Protein AF-A0A2H3IZY8-F1 (afdb_monomer_lite)

pLDDT: mean 70.14, std 17.33, range [31.61, 90.69]

Organism: Wolfiporia cocos (strain MD-104) (NCBI:txid742152)

Foldseek 3Di:
DDDDDDDDPPPPPPPPDPPDDPPPDPQKDPWDDDPDVPAPKTKIKGFPDPDPVDTDIDIDIGDDDPGLPQHDADPVQFDQDPNDTDHHPVSVLVSLVSLLVCLVPDPDPVSVVCNVVSVVVNVVSVVVVVPD

Sequence (132 aa):
MPGCRPRRPDVQLQARGAEASPRQRRQWLLPRGAKDPAATYKVLWYRLSYSLSRPRRCKADILVPGVMDIPDAPRDLVRTISELPVMPLALLLFLKLQSWTDHRDSPRDWMRPKQNDDVLDISRSRANGASL

Secondary structure (DSSP, 8-state):
-PPPPPPP-------------TT----BPPPEE-SSTT---EEEEEE----SSS--EEEEEE--TTSTTPPPPPGGGPEEETTEEE--HHHHHHHHHHHHHHHHH---GGGTTHHHHHHHHHHHHHHHGGG-

Radius of gyration: 20.81 Å; chains: 1; bounding box: 65×59×40 Å

Structure (mmCIF, N/CA/C/O backbone):
data_AF-A0A2H3IZY8-F1
#
_entry.id   AF-A0A2H3IZY8-F1
#
loop_
_atom_site.group_PDB
_atom_site.id
_atom_site.type_symbol
_atom_site.label_atom_id
_atom_site.label_alt_id
_atom_site.label_comp_id
_atom_site.label_asym_id
_atom_site.label_entity_id
_atom_site.label_seq_id
_atom_site.pdbx_PDB_ins_code
_atom_site.Cartn_x
_atom_site.Cartn_y
_atom_site.Cartn_z
_atom_site.occupancy
_atom_site.B_iso_or_equiv
_atom_site.auth_seq_id
_atom_site.auth_comp_id
_atom_site.auth_asym_id
_atom_site.auth_atom_id
_atom_site.pdbx_PDB_model_num
ATOM 1 N N . MET A 1 1 ? -49.737 -30.783 -7.227 1.00 43.81 1 MET A N 1
ATOM 2 C CA . MET A 1 1 ? -48.387 -30.695 -6.629 1.00 43.81 1 MET A CA 1
ATOM 3 C C . MET A 1 1 ? -47.756 -29.358 -7.016 1.00 43.81 1 MET A C 1
ATOM 5 O O . MET A 1 1 ? -47.315 -29.243 -8.153 1.00 43.81 1 MET A O 1
ATOM 9 N N . PRO A 1 2 ? -47.780 -28.315 -6.169 1.00 40.34 2 PRO A N 1
ATOM 10 C CA . PRO A 1 2 ? -47.142 -27.043 -6.493 1.00 40.34 2 PRO A CA 1
ATOM 11 C C . PRO A 1 2 ? -45.670 -27.058 -6.052 1.00 40.34 2 PRO A C 1
ATOM 13 O O . PRO A 1 2 ? -45.360 -27.287 -4.886 1.00 40.34 2 PRO A O 1
ATOM 16 N N . GLY A 1 3 ? -44.761 -26.846 -7.005 1.00 41.41 3 GLY A N 1
ATOM 17 C CA . GLY A 1 3 ? -43.320 -26.790 -6.768 1.00 41.41 3 GLY A CA 1
ATOM 18 C C . GLY A 1 3 ? -42.900 -25.511 -6.040 1.00 41.41 3 GLY A C 1
ATOM 19 O O . GLY A 1 3 ? -43.134 -24.402 -6.521 1.00 41.41 3 GLY A O 1
ATOM 20 N N . CYS A 1 4 ? -42.239 -25.678 -4.895 1.00 39.22 4 CYS A N 1
ATOM 21 C CA . CYS A 1 4 ? -41.517 -24.628 -4.182 1.00 39.22 4 CYS A CA 1
ATOM 22 C C . CYS A 1 4 ? -40.343 -24.107 -5.028 1.00 39.22 4 CYS A C 1
ATOM 24 O O . CYS A 1 4 ? -39.381 -24.832 -5.270 1.00 39.22 4 CYS A O 1
ATOM 26 N N . ARG A 1 5 ? -40.376 -22.829 -5.423 1.00 48.84 5 ARG A N 1
ATOM 27 C CA . ARG A 1 5 ? -39.165 -22.064 -5.767 1.00 48.84 5 ARG A CA 1
ATOM 28 C C . ARG A 1 5 ? -38.740 -21.249 -4.540 1.00 48.84 5 ARG A C 1
ATOM 30 O O . ARG A 1 5 ? -39.593 -20.552 -3.989 1.00 48.84 5 ARG A O 1
ATOM 37 N N . PRO A 1 6 ? -37.464 -21.256 -4.121 1.00 43.12 6 PRO A N 1
ATOM 38 C CA . PRO A 1 6 ? -37.013 -20.349 -3.075 1.00 43.12 6 PRO A CA 1
ATOM 39 C C . PRO A 1 6 ? -36.939 -18.913 -3.620 1.00 43.12 6 PRO A C 1
ATOM 41 O O . PRO A 1 6 ? -36.276 -18.640 -4.623 1.00 43.12 6 PRO A O 1
ATOM 44 N N . ARG A 1 7 ? -37.643 -17.989 -2.951 1.00 41.09 7 ARG A N 1
ATOM 45 C CA . ARG A 1 7 ? -37.473 -16.541 -3.124 1.00 41.09 7 ARG A CA 1
ATOM 46 C C . ARG A 1 7 ? -36.065 -16.165 -2.660 1.00 41.09 7 ARG A C 1
ATOM 48 O O . ARG A 1 7 ? -35.700 -16.448 -1.523 1.00 41.09 7 ARG A O 1
ATOM 55 N N . ARG A 1 8 ? -35.292 -15.512 -3.530 1.00 44.38 8 ARG A N 1
ATOM 56 C CA . ARG A 1 8 ? -34.076 -14.791 -3.137 1.00 44.38 8 ARG A CA 1
ATOM 57 C C . ARG A 1 8 ? -34.490 -13.657 -2.188 1.00 44.38 8 ARG A C 1
ATOM 59 O O . ARG A 1 8 ? -35.400 -12.916 -2.555 1.00 44.38 8 ARG A O 1
ATOM 66 N N . PRO A 1 9 ? -33.887 -13.495 -1.002 1.00 38.34 9 PRO A N 1
ATOM 67 C CA . PRO A 1 9 ? -34.017 -12.244 -0.282 1.00 38.34 9 PRO A CA 1
ATOM 68 C C . PRO A 1 9 ? -33.158 -11.203 -1.004 1.00 38.34 9 PRO A C 1
ATOM 70 O O . PRO A 1 9 ? -31.932 -11.318 -1.050 1.00 38.34 9 PRO A O 1
ATOM 73 N N . ASP A 1 10 ? -33.814 -10.207 -1.596 1.00 38.53 10 ASP A N 1
ATOM 74 C CA . ASP A 1 10 ? -33.183 -8.950 -1.977 1.00 38.53 10 ASP A CA 1
ATOM 75 C C . ASP A 1 10 ? -32.611 -8.314 -0.704 1.00 38.53 10 ASP A C 1
ATOM 77 O O . ASP A 1 10 ? -33.321 -7.699 0.092 1.00 38.53 10 ASP A O 1
ATOM 81 N N . VAL A 1 11 ? -31.310 -8.510 -0.475 1.00 42.56 11 VAL A N 1
ATOM 82 C CA . VAL A 1 11 ? -30.556 -7.792 0.553 1.00 42.56 11 VAL A CA 1
ATOM 83 C C . VAL A 1 11 ? -30.386 -6.365 0.048 1.00 42.56 11 VAL A C 1
ATOM 85 O O . VAL A 1 11 ? -29.393 -5.996 -0.578 1.00 42.56 11 VAL A O 1
ATOM 88 N N . GLN A 1 12 ? -31.415 -5.560 0.286 1.00 34.78 12 GLN A N 1
ATOM 89 C CA . GLN A 1 12 ? -31.356 -4.116 0.167 1.00 34.78 12 GLN A CA 1
ATOM 90 C C . GLN A 1 12 ? -30.378 -3.621 1.234 1.00 34.78 12 GLN A C 1
ATOM 92 O O . GLN A 1 12 ? -30.714 -3.485 2.410 1.00 34.78 12 GLN A O 1
ATOM 97 N N . LEU A 1 13 ? -29.132 -3.406 0.812 1.00 35.19 13 LEU A N 1
ATOM 98 C CA . LEU A 1 13 ? -28.083 -2.770 1.593 1.00 35.19 13 LEU A CA 1
ATOM 99 C C . LEU A 1 13 ? -28.527 -1.322 1.868 1.00 35.19 13 LEU A C 1
ATOM 101 O O . LEU A 1 13 ? -28.242 -0.405 1.099 1.00 35.19 13 LEU A O 1
ATOM 105 N N . GLN A 1 14 ? -29.305 -1.116 2.931 1.00 31.61 14 GLN A N 1
ATOM 106 C CA . GLN A 1 14 ? -29.648 0.214 3.418 1.00 31.61 14 GLN A CA 1
ATOM 107 C C . GLN A 1 14 ? -28.385 0.833 4.013 1.00 31.61 14 GLN A C 1
ATOM 109 O O . GLN A 1 14 ? -28.090 0.696 5.200 1.00 31.61 14 GLN A O 1
ATOM 114 N N . ALA A 1 15 ? -27.626 1.525 3.167 1.00 35.91 15 ALA A N 1
ATOM 115 C CA . ALA A 1 15 ? -26.668 2.515 3.615 1.00 35.91 15 ALA A CA 1
ATOM 116 C C . ALA A 1 15 ? -27.461 3.615 4.335 1.00 35.91 15 ALA A C 1
ATOM 118 O O . ALA A 1 15 ? -28.062 4.485 3.705 1.00 35.91 15 ALA A O 1
ATOM 119 N N . ARG A 1 16 ? -27.507 3.549 5.670 1.00 32.34 16 ARG A N 1
ATOM 120 C CA . ARG A 1 16 ? -27.929 4.677 6.499 1.00 32.34 16 ARG A CA 1
ATOM 121 C C . ARG A 1 16 ? -26.922 5.795 6.262 1.00 32.34 16 ARG A C 1
ATOM 123 O O . ARG A 1 16 ? -25.821 5.777 6.806 1.00 32.34 16 ARG A O 1
ATOM 130 N N . GLY A 1 17 ? -27.289 6.724 5.385 1.00 33.06 17 GLY A N 1
ATOM 131 C CA . GLY A 1 17 ? -26.557 7.957 5.172 1.00 33.06 17 GLY A CA 1
ATOM 132 C C . GLY A 1 17 ? -26.534 8.734 6.478 1.00 33.06 17 GLY A C 1
ATOM 133 O O . GLY A 1 17 ? -27.539 9.320 6.867 1.00 33.06 17 GLY A O 1
ATOM 134 N N . ALA A 1 18 ? -25.388 8.724 7.157 1.00 39.62 18 ALA A N 1
ATOM 135 C CA . ALA A 1 18 ? -25.044 9.800 8.065 1.00 39.62 18 ALA A CA 1
ATOM 136 C C . ALA A 1 18 ? -25.058 11.082 7.225 1.00 39.62 18 ALA A C 1
ATOM 138 O O . ALA A 1 18 ? -24.252 11.248 6.308 1.00 39.62 18 ALA A O 1
ATOM 139 N N . GLU A 1 19 ? -26.056 11.921 7.474 1.00 35.41 19 GLU A N 1
ATOM 140 C CA . GLU A 1 19 ? -26.284 13.181 6.785 1.00 35.41 19 GLU A CA 1
ATOM 141 C C . GLU A 1 19 ? -25.046 14.073 6.966 1.00 35.41 19 GLU A C 1
ATOM 143 O O . GLU A 1 19 ? -24.786 14.631 8.033 1.00 35.41 19 GLU A O 1
ATOM 148 N N . ALA A 1 20 ? -24.206 14.121 5.931 1.00 43.50 20 ALA A N 1
ATOM 149 C CA . ALA A 1 20 ? -22.986 14.905 5.942 1.00 43.50 20 ALA A CA 1
ATOM 150 C C . ALA A 1 20 ? -23.344 16.397 5.953 1.00 43.50 20 ALA A C 1
ATOM 152 O O . ALA A 1 2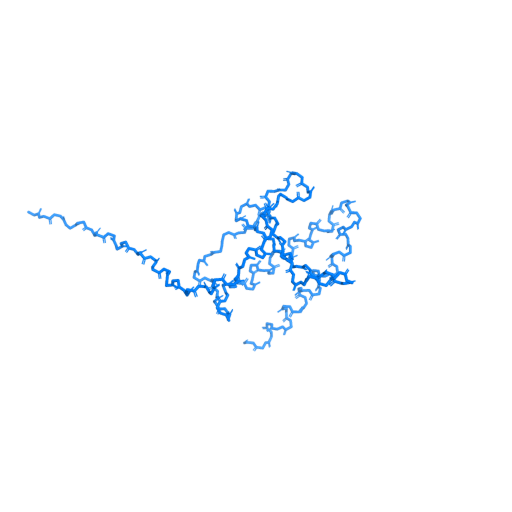0 ? -24.030 16.899 5.062 1.00 43.50 20 ALA A O 1
ATOM 153 N N . SER A 1 21 ? -22.848 17.101 6.973 1.00 35.53 21 SER A N 1
ATOM 154 C CA . SER A 1 21 ? -23.031 18.539 7.168 1.00 35.53 21 SER A CA 1
ATOM 155 C C . SER A 1 21 ? -22.712 19.343 5.887 1.00 35.53 21 SER A C 1
ATOM 157 O O . SER A 1 21 ? -21.660 19.116 5.276 1.00 35.53 21 SER A O 1
ATOM 159 N N . PRO A 1 22 ? -23.524 20.354 5.507 1.00 42.09 22 PRO A N 1
ATOM 160 C CA . PRO A 1 22 ? -23.393 21.087 4.236 1.00 42.09 22 PRO A CA 1
ATOM 161 C C . PRO A 1 22 ? -22.082 21.875 4.033 1.00 42.09 22 PRO A C 1
ATOM 163 O O . PRO A 1 22 ? -21.889 22.503 2.991 1.00 42.09 22 PRO A O 1
ATOM 166 N N . ARG A 1 23 ? -21.162 21.883 5.010 1.00 45.94 23 ARG A N 1
ATOM 167 C CA . ARG A 1 23 ? -19.881 22.613 4.944 1.00 45.94 23 ARG A CA 1
ATOM 168 C C . ARG A 1 23 ? -18.730 21.840 4.286 1.00 45.94 23 ARG A C 1
ATOM 170 O O . ARG A 1 23 ? -17.677 22.430 4.056 1.00 45.94 23 ARG A O 1
ATOM 177 N N . GLN A 1 24 ? -18.896 20.567 3.921 1.00 51.66 24 GLN A N 1
ATOM 178 C CA . GLN A 1 24 ? -17.875 19.797 3.189 1.00 51.66 24 GLN A CA 1
ATOM 179 C C . GLN A 1 24 ? -17.952 20.050 1.673 1.00 51.66 24 GLN A C 1
ATOM 181 O O . GLN A 1 24 ? -18.252 19.175 0.862 1.00 51.66 24 GLN A O 1
ATOM 186 N N . ARG A 1 25 ? -17.658 21.288 1.259 1.00 51.50 25 ARG A N 1
ATOM 187 C CA . ARG A 1 25 ? -17.461 21.629 -0.157 1.00 51.50 25 ARG A CA 1
ATOM 188 C C . ARG A 1 25 ? -16.245 20.869 -0.709 1.00 51.50 25 ARG A C 1
ATOM 190 O O . ARG A 1 25 ? -15.110 21.219 -0.413 1.00 51.50 25 ARG A O 1
ATOM 197 N N . ARG A 1 26 ? -16.523 19.814 -1.489 1.00 59.69 26 ARG A N 1
ATOM 198 C CA . ARG A 1 26 ? -15.649 19.051 -2.415 1.00 59.69 26 ARG A CA 1
ATOM 199 C C . ARG A 1 26 ? -14.149 19.263 -2.209 1.00 59.69 26 ARG A C 1
ATOM 201 O O . ARG A 1 26 ? -13.468 19.968 -2.944 1.00 59.69 26 ARG A O 1
ATOM 208 N N . GLN A 1 27 ? -13.667 18.582 -1.187 1.00 62.22 27 GLN A N 1
ATOM 209 C CA . GLN A 1 27 ? -12.293 18.621 -0.717 1.00 62.22 27 GLN A CA 1
ATOM 210 C C . GLN A 1 27 ? -11.366 17.683 -1.548 1.00 62.22 27 GLN A C 1
ATOM 212 O O . GLN A 1 27 ? -10.142 17.812 -1.529 1.00 62.22 27 GLN A O 1
ATOM 217 N N . TRP A 1 28 ? -11.954 16.761 -2.319 1.00 59.41 28 TRP A N 1
ATOM 218 C CA . TRP A 1 28 ? -11.281 15.769 -3.164 1.00 59.41 28 TRP A CA 1
ATOM 219 C C . TRP A 1 28 ? -11.037 16.294 -4.582 1.00 59.41 28 TRP A C 1
ATOM 221 O O . TRP A 1 28 ? -11.951 16.831 -5.210 1.00 59.41 28 TRP A O 1
ATOM 231 N N . LEU A 1 29 ? -9.832 16.086 -5.121 1.00 71.69 29 LEU A N 1
ATOM 232 C CA . LEU A 1 29 ? -9.609 16.215 -6.564 1.00 71.69 29 LEU A CA 1
ATOM 233 C C . LEU A 1 29 ? -10.205 14.992 -7.269 1.00 71.69 29 LEU A C 1
ATOM 235 O O . LEU A 1 29 ? -10.249 13.921 -6.681 1.00 71.69 29 LEU A O 1
ATOM 239 N N . LEU A 1 30 ? -10.659 15.124 -8.517 1.00 73.81 30 LEU A N 1
ATOM 240 C CA . LEU A 1 30 ? -11.139 13.969 -9.285 1.00 73.81 30 LEU A CA 1
ATOM 241 C C . LEU A 1 30 ? -10.034 12.899 -9.401 1.00 73.81 30 LEU A C 1
ATOM 243 O O . LEU A 1 30 ? -8.863 13.279 -9.540 1.00 73.81 30 LEU A O 1
ATOM 247 N N . PRO A 1 31 ? -10.376 11.593 -9.374 1.00 75.00 31 PRO A N 1
ATOM 248 C CA . PRO A 1 31 ? -9.415 10.531 -9.642 1.00 75.00 31 PRO A CA 1
ATOM 249 C C . PRO A 1 31 ? -8.711 10.794 -10.972 1.00 75.00 31 PRO A C 1
ATOM 251 O O . PRO A 1 31 ? -9.367 10.994 -11.996 1.00 75.00 31 PRO A O 1
ATOM 254 N N . ARG A 1 32 ? -7.380 10.811 -10.959 1.00 76.88 32 ARG A N 1
ATOM 255 C CA . ARG A 1 32 ? -6.569 10.958 -12.171 1.00 76.88 32 ARG A CA 1
ATOM 256 C C . ARG A 1 32 ? -5.954 9.616 -12.539 1.00 76.88 32 ARG A C 1
ATOM 258 O O . ARG A 1 32 ? -5.700 8.790 -11.660 1.00 76.88 32 ARG A O 1
ATOM 265 N N . GLY A 1 33 ? -5.711 9.423 -13.835 1.00 72.19 33 GLY A N 1
ATOM 266 C CA . GLY A 1 33 ? -4.831 8.353 -14.296 1.00 72.19 33 GLY A CA 1
ATOM 267 C C . GLY A 1 33 ? -3.470 8.466 -13.613 1.00 72.19 33 GLY A C 1
ATOM 268 O O . GLY A 1 33 ? -3.047 9.559 -13.209 1.00 72.19 33 GLY A O 1
ATOM 269 N N . ALA A 1 34 ? -2.813 7.327 -13.430 1.00 71.38 34 ALA A N 1
ATOM 270 C CA . ALA A 1 34 ? -1.450 7.298 -12.937 1.00 71.38 34 ALA A CA 1
ATOM 271 C C . ALA A 1 34 ? -0.516 8.131 -13.840 1.00 71.38 34 ALA A C 1
ATOM 273 O O . ALA A 1 34 ? -0.830 8.444 -14.987 1.00 71.38 34 ALA A O 1
ATOM 274 N N . LYS A 1 35 ? 0.655 8.511 -13.308 1.00 73.62 35 LYS A N 1
ATOM 275 C CA . LYS A 1 35 ? 1.677 9.233 -14.094 1.00 73.62 35 LYS A CA 1
ATOM 276 C C . LYS A 1 35 ? 2.129 8.440 -15.323 1.00 73.62 35 LYS A C 1
ATOM 278 O O . LYS A 1 35 ? 2.538 9.043 -16.306 1.00 73.62 35 LYS A O 1
ATOM 283 N N . ASP A 1 36 ? 2.091 7.117 -15.218 1.00 70.94 36 ASP A N 1
ATOM 284 C CA . ASP A 1 36 ? 2.338 6.196 -16.317 1.00 70.94 36 ASP A CA 1
ATOM 285 C C . ASP A 1 36 ? 1.003 5.952 -17.047 1.00 70.94 36 ASP A C 1
ATOM 287 O O . ASP A 1 36 ? 0.079 5.427 -16.422 1.00 70.94 36 ASP A O 1
ATOM 291 N N . PRO A 1 37 ? 0.855 6.344 -18.325 1.00 66.69 37 PRO A N 1
ATOM 292 C CA . PRO A 1 37 ? -0.387 6.144 -19.072 1.00 66.69 37 PRO A CA 1
ATOM 293 C C . PRO A 1 37 ? -0.771 4.668 -19.232 1.00 66.69 37 PRO A C 1
ATOM 295 O O . PRO A 1 37 ? -1.943 4.373 -19.450 1.00 66.69 37 PRO A O 1
ATOM 298 N N . ALA A 1 38 ? 0.198 3.750 -19.119 1.00 66.69 38 ALA A N 1
ATOM 299 C CA . ALA A 1 38 ? -0.037 2.310 -19.189 1.00 66.69 38 ALA A CA 1
ATOM 300 C C . ALA A 1 38 ? -0.550 1.718 -17.864 1.00 66.69 38 ALA A C 1
ATOM 302 O O . ALA A 1 38 ? -0.990 0.570 -17.828 1.00 66.69 38 ALA A O 1
ATOM 303 N N . ALA A 1 39 ? -0.506 2.476 -16.765 1.00 71.75 39 ALA A N 1
ATOM 304 C CA . ALA A 1 39 ? -0.996 2.000 -15.482 1.00 71.75 39 ALA A CA 1
ATOM 305 C C . ALA A 1 39 ? -2.528 2.077 -15.403 1.00 71.75 39 ALA A C 1
ATOM 307 O O . ALA A 1 39 ? -3.148 3.122 -15.594 1.00 71.75 39 ALA A O 1
ATOM 308 N N . THR A 1 40 ? -3.137 0.949 -15.051 1.00 79.06 40 THR A N 1
ATOM 309 C CA . THR A 1 40 ? -4.593 0.745 -15.009 1.00 79.06 40 THR A CA 1
ATOM 310 C C . THR A 1 40 ? -5.238 1.155 -13.681 1.00 79.06 40 THR A C 1
ATOM 312 O O . THR A 1 40 ? -6.462 1.121 -13.546 1.00 79.06 40 THR A O 1
ATOM 315 N N . TYR A 1 41 ? -4.441 1.594 -12.704 1.00 80.75 41 TYR A N 1
ATOM 316 C CA . TYR A 1 41 ? -4.929 2.107 -11.426 1.00 80.75 41 TYR A CA 1
ATOM 317 C C . TYR A 1 41 ? -5.181 3.618 -11.460 1.00 80.75 41 TYR A C 1
ATOM 319 O O . TYR A 1 41 ? -4.602 4.365 -12.255 1.00 80.75 41 TYR A O 1
ATOM 327 N N . LYS A 1 42 ? -6.048 4.090 -10.559 1.00 83.19 42 LYS A N 1
ATOM 328 C CA . LYS A 1 42 ? -6.377 5.515 -10.424 1.00 83.19 42 LYS A CA 1
ATOM 329 C C . LYS A 1 42 ? -5.797 6.066 -9.135 1.00 83.19 42 LYS A C 1
ATOM 331 O O . LYS A 1 42 ? -5.744 5.377 -8.124 1.00 83.19 42 LYS A O 1
ATOM 336 N N . VAL A 1 43 ? -5.403 7.333 -9.157 1.00 84.62 43 VAL A N 1
ATOM 337 C CA . VAL A 1 43 ? -4.881 8.022 -7.975 1.00 84.62 43 VAL A CA 1
ATOM 338 C C . VAL A 1 43 ? -5.791 9.179 -7.613 1.00 84.62 43 VAL A C 1
ATOM 340 O O . VAL A 1 43 ? -6.085 10.051 -8.435 1.00 84.62 43 VAL A O 1
ATOM 343 N N . LEU A 1 44 ? -6.203 9.208 -6.353 1.00 86.75 44 LEU A N 1
ATOM 344 C CA . LEU A 1 44 ? -6.945 10.293 -5.748 1.00 86.75 44 LEU A CA 1
ATOM 345 C C . LEU A 1 44 ? -6.000 11.150 -4.906 1.00 86.75 44 LEU A C 1
ATOM 347 O O . LEU A 1 44 ? -5.228 10.644 -4.095 1.00 86.75 44 LEU A O 1
ATOM 351 N N . TRP A 1 45 ? -6.072 12.465 -5.088 1.00 84.69 45 TRP A N 1
ATOM 352 C CA . TRP A 1 45 ? -5.303 13.412 -4.289 1.00 84.69 45 TRP A CA 1
ATOM 353 C C . TRP A 1 45 ? -6.242 14.277 -3.463 1.00 84.69 45 TRP A C 1
ATOM 355 O O . TRP A 1 45 ? -7.158 14.915 -3.984 1.00 84.69 45 TRP A O 1
ATOM 365 N N . TYR A 1 46 ? -5.976 14.314 -2.166 1.00 83.12 46 TYR A N 1
ATOM 366 C CA . TYR A 1 46 ? -6.702 15.106 -1.195 1.00 83.12 46 TYR A CA 1
ATOM 367 C C . TYR A 1 46 ? -5.819 16.216 -0.635 1.00 83.12 46 TYR A C 1
ATOM 369 O O . TYR A 1 46 ? -4.654 15.986 -0.311 1.00 83.12 46 TYR A O 1
ATOM 377 N N . ARG A 1 47 ? -6.351 17.433 -0.508 1.00 81.75 47 ARG A N 1
ATOM 378 C CA . ARG A 1 47 ? -5.617 18.565 0.066 1.00 81.75 47 ARG A CA 1
ATOM 379 C C . ARG A 1 47 ? -6.003 18.723 1.536 1.00 81.75 47 ARG A C 1
ATOM 381 O O . ARG A 1 47 ? -7.107 19.142 1.848 1.00 81.75 47 ARG A O 1
ATOM 388 N N . LEU A 1 48 ? -5.063 18.406 2.424 1.00 80.69 48 LEU A N 1
ATOM 389 C CA . LEU A 1 48 ? -5.241 18.426 3.879 1.00 80.69 48 LEU A CA 1
ATOM 390 C C . LEU A 1 48 ? -5.070 19.825 4.488 1.00 80.69 48 LEU A C 1
ATOM 392 O O . LEU A 1 48 ? -5.562 20.078 5.583 1.00 80.69 48 LEU A O 1
ATOM 396 N N . SER A 1 49 ? -4.341 20.729 3.828 1.00 75.81 49 SER A N 1
ATOM 397 C CA . SER A 1 49 ? -4.199 22.115 4.282 1.00 75.81 49 SER A CA 1
ATOM 398 C C . SER A 1 49 ? -4.189 23.103 3.119 1.00 75.81 49 SER A C 1
ATOM 400 O O . SER A 1 49 ? -3.683 22.829 2.026 1.00 75.81 49 SER A O 1
ATOM 402 N N . TYR A 1 50 ? -4.739 24.292 3.373 1.00 68.25 50 TYR A N 1
ATOM 403 C CA . TYR A 1 50 ? -4.662 25.421 2.448 1.00 68.25 50 TYR A CA 1
ATOM 404 C C . TYR A 1 50 ? -3.459 26.335 2.699 1.00 68.25 50 TYR A C 1
ATOM 406 O O . TYR A 1 50 ? -3.234 27.228 1.888 1.00 68.25 50 TYR A O 1
ATOM 414 N N . SER A 1 51 ? -2.668 26.077 3.750 1.00 73.31 51 SER A N 1
ATOM 415 C CA . SER A 1 51 ? -1.456 26.845 4.049 1.00 73.31 51 SER A CA 1
ATOM 416 C C . SER A 1 51 ? -0.530 26.899 2.834 1.00 73.31 51 SER A C 1
ATOM 418 O O . SER A 1 51 ? -0.106 25.860 2.321 1.00 73.31 51 SER A O 1
ATOM 420 N N . LEU A 1 52 ? -0.229 28.122 2.392 1.00 66.38 52 LEU A N 1
ATOM 421 C CA . LEU A 1 52 ? 0.642 28.395 1.250 1.00 66.38 52 LEU A CA 1
ATOM 422 C C . LEU A 1 52 ? 2.100 28.018 1.538 1.00 66.38 52 LEU A C 1
ATOM 424 O O . LEU A 1 52 ? 2.830 27.678 0.615 1.00 66.38 52 LEU A O 1
ATOM 428 N N . SER A 1 53 ? 2.513 28.025 2.810 1.00 74.56 53 SER A N 1
ATOM 429 C CA . SER A 1 53 ? 3.897 27.733 3.190 1.00 74.56 53 SER A CA 1
ATOM 430 C C . SER A 1 53 ? 4.215 26.237 3.187 1.00 74.56 53 SER A C 1
ATOM 432 O O . SER A 1 53 ? 5.340 25.857 2.873 1.00 74.56 53 SER A O 1
ATOM 434 N N . ARG A 1 54 ? 3.244 25.370 3.526 1.00 72.06 54 ARG A N 1
ATOM 435 C CA . ARG A 1 54 ? 3.400 23.900 3.544 1.00 72.06 54 ARG A CA 1
ATOM 436 C C . ARG A 1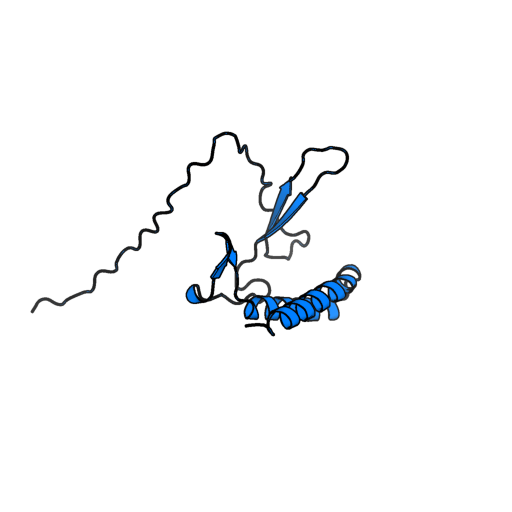 54 ? 2.082 23.192 3.201 1.00 72.06 54 ARG A C 1
ATOM 438 O O . ARG A 1 54 ? 1.376 22.725 4.106 1.00 72.06 54 ARG A O 1
ATOM 445 N N . PRO A 1 55 ? 1.722 23.094 1.910 1.00 74.88 55 PRO A N 1
ATOM 446 C CA . PRO A 1 55 ? 0.507 22.409 1.496 1.00 74.88 55 PRO A CA 1
ATOM 447 C C . PRO A 1 55 ? 0.638 20.906 1.758 1.00 74.88 55 PRO A C 1
ATOM 449 O O . PRO A 1 55 ? 1.436 20.209 1.127 1.00 74.88 55 PRO A O 1
ATOM 452 N N . ARG A 1 56 ? -0.171 20.386 2.683 1.00 81.31 56 ARG A N 1
ATOM 453 C CA . ARG A 1 56 ? -0.251 18.947 2.942 1.00 81.31 56 ARG A CA 1
ATOM 454 C C . ARG A 1 56 ? -1.211 18.306 1.955 1.00 81.31 56 ARG A C 1
ATOM 456 O O . ARG A 1 56 ? -2.331 18.783 1.758 1.00 81.31 56 ARG A O 1
ATOM 463 N N . ARG A 1 57 ? -0.771 17.208 1.350 1.00 83.69 57 ARG A N 1
ATOM 464 C CA . ARG A 1 57 ? -1.566 16.408 0.421 1.00 83.69 57 ARG A CA 1
ATOM 465 C C . ARG A 1 57 ? -1.567 14.959 0.881 1.00 83.69 57 ARG A C 1
ATOM 467 O O . ARG A 1 57 ? -0.542 14.462 1.331 1.00 83.69 57 ARG A O 1
ATOM 474 N N . CYS A 1 58 ? -2.710 14.308 0.764 1.00 85.31 58 CYS A N 1
ATOM 475 C CA . CYS A 1 58 ? -2.872 12.879 0.959 1.00 85.31 58 CYS A CA 1
ATOM 476 C C . CYS A 1 58 ? -3.095 12.242 -0.412 1.00 85.31 58 CYS A C 1
ATOM 478 O O . CYS A 1 58 ? -3.859 12.758 -1.229 1.00 85.31 58 CYS A O 1
ATOM 480 N N . LYS A 1 59 ? -2.374 11.157 -0.671 1.00 87.50 59 LYS A N 1
ATOM 481 C CA . LYS A 1 59 ? -2.541 10.322 -1.852 1.00 87.50 59 LYS A CA 1
ATOM 482 C C . LYS A 1 59 ? -3.327 9.091 -1.424 1.00 87.50 59 LYS A C 1
ATOM 484 O O . LYS A 1 59 ? -2.946 8.453 -0.449 1.00 87.50 59 LYS A O 1
ATOM 489 N N . ALA A 1 60 ? -4.384 8.770 -2.151 1.00 85.88 60 ALA A N 1
ATOM 490 C CA . ALA A 1 60 ? -5.083 7.502 -2.038 1.00 85.88 60 ALA A CA 1
ATOM 491 C C . ALA A 1 60 ? -5.027 6.809 -3.399 1.00 85.88 60 ALA A C 1
ATOM 493 O O . ALA A 1 60 ? -5.509 7.339 -4.401 1.00 85.88 60 ALA A O 1
ATOM 494 N N . ASP A 1 61 ? -4.388 5.650 -3.444 1.00 85.88 61 ASP A N 1
ATOM 495 C CA . ASP A 1 61 ? -4.343 4.809 -4.632 1.00 85.88 61 ASP A CA 1
ATOM 496 C C . ASP A 1 61 ? -5.599 3.927 -4.664 1.00 85.88 61 ASP A C 1
ATOM 498 O O . ASP A 1 61 ? -5.957 3.304 -3.666 1.00 85.88 61 ASP A O 1
ATOM 502 N N . ILE A 1 62 ? -6.298 3.917 -5.798 1.00 84.75 62 ILE A N 1
ATOM 503 C CA . ILE A 1 62 ? -7.509 3.127 -6.024 1.00 84.75 62 ILE A CA 1
ATOM 504 C C . ILE A 1 62 ? -7.132 1.990 -6.964 1.00 84.75 62 ILE A C 1
ATOM 506 O O . ILE A 1 62 ? -6.913 2.197 -8.163 1.00 84.75 62 ILE A O 1
ATOM 510 N N . LEU A 1 63 ? -7.058 0.800 -6.384 1.00 84.62 63 LEU A N 1
ATOM 511 C CA . LEU A 1 63 ? -6.694 -0.437 -7.053 1.00 84.62 63 LEU A CA 1
ATOM 512 C C . LEU A 1 63 ? -7.942 -1.315 -7.187 1.00 84.62 63 LEU A C 1
ATOM 514 O O . LEU A 1 63 ? -8.769 -1.364 -6.277 1.00 84.62 63 LEU A O 1
ATOM 518 N N . VAL A 1 64 ? -8.085 -1.978 -8.331 1.00 80.31 64 VAL A N 1
ATOM 519 C CA . VAL A 1 64 ? -9.177 -2.921 -8.608 1.00 80.31 64 VAL A CA 1
ATOM 520 C C . VAL A 1 64 ? -8.561 -4.320 -8.714 1.00 80.31 64 VAL A C 1
ATOM 522 O O . VAL A 1 64 ? -7.496 -4.433 -9.322 1.00 80.31 64 VAL A O 1
ATOM 525 N N . PRO A 1 65 ? -9.177 -5.373 -8.146 1.00 78.44 65 PRO A N 1
ATOM 526 C CA . PRO A 1 65 ? -8.690 -6.743 -8.304 1.00 78.44 65 PRO A CA 1
ATOM 527 C C . PRO A 1 65 ? -8.479 -7.121 -9.777 1.00 78.44 65 PRO A C 1
ATOM 529 O O . PRO A 1 65 ? -9.224 -6.675 -10.652 1.00 78.44 65 PRO A O 1
ATOM 532 N N . GLY A 1 66 ? -7.447 -7.921 -10.053 1.00 73.19 66 GLY A N 1
ATOM 533 C CA . GLY A 1 66 ? -7.034 -8.279 -11.419 1.00 73.19 66 GLY A CA 1
ATOM 534 C C . GLY A 1 66 ? -6.162 -7.233 -12.128 1.00 73.19 66 GLY A C 1
ATOM 535 O O . GLY A 1 66 ? -5.633 -7.499 -13.203 1.00 73.19 66 GLY A O 1
ATOM 536 N N . VAL A 1 67 ? -5.961 -6.059 -11.525 1.00 71.19 67 VAL A N 1
ATOM 537 C CA . VAL A 1 67 ? -4.893 -5.121 -11.894 1.00 71.19 67 VAL A CA 1
ATOM 538 C C . VAL A 1 67 ? -3.711 -5.343 -10.954 1.00 71.19 67 VAL A C 1
ATOM 540 O O . VAL A 1 67 ? -3.910 -5.386 -9.743 1.00 71.19 67 VAL A O 1
ATOM 543 N N . MET A 1 68 ? -2.486 -5.426 -11.494 1.00 73.31 68 MET A N 1
ATOM 544 C CA . MET A 1 68 ? -1.250 -5.598 -10.705 1.00 73.31 68 MET A CA 1
ATOM 545 C C . MET A 1 68 ? -1.241 -6.902 -9.881 1.00 73.31 68 MET A C 1
ATOM 547 O O . MET A 1 68 ? -0.709 -6.931 -8.779 1.00 73.31 68 MET A O 1
ATOM 551 N N . ASP A 1 69 ? -1.887 -7.956 -10.391 1.00 78.88 69 ASP A N 1
ATOM 552 C CA . ASP A 1 69 ? -2.041 -9.268 -9.736 1.00 78.88 69 ASP A CA 1
ATOM 553 C C . ASP A 1 69 ? -2.643 -9.220 -8.322 1.00 78.88 69 ASP A C 1
ATOM 555 O O . ASP A 1 69 ? -2.464 -10.129 -7.513 1.00 78.88 69 ASP A O 1
ATOM 559 N N . ILE A 1 70 ? -3.418 -8.172 -8.024 1.00 79.88 70 ILE A N 1
ATOM 560 C CA . ILE A 1 70 ? -4.089 -8.039 -6.733 1.00 79.88 70 ILE A CA 1
ATOM 561 C C . ILE A 1 70 ? -5.207 -9.087 -6.655 1.00 79.88 70 ILE A C 1
ATOM 563 O O . ILE A 1 70 ? -6.152 -9.019 -7.456 1.00 79.88 70 ILE A O 1
ATOM 567 N N . PRO A 1 71 ? -5.135 -10.032 -5.698 1.00 77.19 71 PRO A N 1
ATOM 568 C CA . PRO A 1 71 ? -6.138 -11.072 -5.551 1.00 77.19 71 PRO A CA 1
ATOM 569 C C . PRO A 1 71 ? -7.450 -10.478 -5.041 1.00 77.19 71 PRO A C 1
ATOM 571 O O . PRO A 1 71 ? -7.458 -9.540 -4.237 1.00 77.19 71 PRO A O 1
ATOM 574 N N . ASP A 1 72 ? -8.569 -11.049 -5.484 1.00 81.19 72 ASP A N 1
ATOM 575 C CA . ASP A 1 72 ? -9.868 -10.709 -4.914 1.00 81.19 72 ASP A CA 1
ATOM 576 C C . ASP A 1 72 ? -9.935 -11.214 -3.468 1.00 81.19 72 ASP A C 1
ATOM 578 O O . ASP A 1 72 ? -9.638 -12.378 -3.183 1.00 81.19 72 ASP A O 1
ATOM 582 N N . ALA A 1 73 ? -10.279 -10.325 -2.539 1.00 79.62 73 ALA A N 1
ATOM 583 C CA . ALA A 1 73 ? -10.376 -10.673 -1.132 1.00 79.62 73 ALA A CA 1
ATOM 584 C C . ALA A 1 73 ? -11.800 -11.135 -0.816 1.00 79.62 73 ALA A C 1
ATOM 586 O O . ALA A 1 73 ? -12.741 -10.349 -0.973 1.00 79.62 73 ALA A O 1
ATOM 587 N N . PRO A 1 74 ? -11.983 -12.365 -0.299 1.00 82.81 74 PRO A N 1
ATOM 588 C CA . PRO A 1 74 ? -13.274 -12.797 0.209 1.00 82.81 74 PRO A CA 1
ATOM 589 C C . PRO A 1 74 ? -13.786 -11.796 1.246 1.00 82.81 74 PRO A C 1
ATOM 591 O O . PRO A 1 74 ? -13.054 -11.413 2.163 1.00 82.81 74 PRO A O 1
ATOM 594 N N . ARG A 1 75 ? -15.052 -11.381 1.115 1.00 82.56 75 ARG A N 1
ATOM 595 C CA . ARG A 1 75 ? -15.671 -10.386 2.011 1.00 82.56 75 ARG A CA 1
ATOM 596 C C . ARG A 1 75 ? -15.585 -10.798 3.478 1.00 82.56 75 ARG A C 1
ATOM 598 O O . ARG A 1 75 ? -15.407 -9.938 4.331 1.00 82.56 75 ARG A O 1
ATOM 605 N N . ASP A 1 76 ? -15.628 -12.100 3.739 1.00 84.62 76 ASP A N 1
ATOM 606 C CA 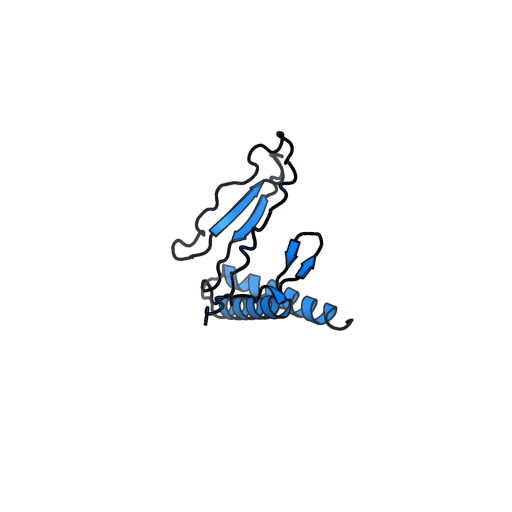. ASP A 1 76 ? -15.581 -12.688 5.080 1.00 84.62 76 ASP A CA 1
ATOM 607 C C . ASP A 1 76 ? -14.230 -12.483 5.783 1.00 84.62 76 ASP A C 1
ATOM 609 O O . ASP A 1 76 ? -14.145 -12.566 7.006 1.00 84.62 76 ASP A O 1
ATOM 613 N N . LEU A 1 77 ? -13.164 -12.200 5.025 1.00 82.62 77 LEU A N 1
ATOM 614 C CA . LEU A 1 77 ? -11.835 -11.939 5.574 1.00 82.62 77 LEU A CA 1
ATOM 615 C C . LEU A 1 77 ? -11.583 -10.441 5.818 1.00 82.62 77 LEU A C 1
ATOM 617 O O . LEU A 1 77 ? -10.643 -10.084 6.530 1.00 82.62 77 LEU A O 1
ATOM 621 N N . VAL A 1 78 ? -12.411 -9.554 5.258 1.00 86.69 78 VAL A N 1
ATOM 622 C CA . VAL A 1 78 ? -12.289 -8.106 5.463 1.00 86.69 78 VAL A CA 1
ATOM 623 C C . VAL A 1 78 ? -12.726 -7.766 6.884 1.00 86.69 78 VAL A C 1
ATOM 625 O O . VAL A 1 78 ? -13.873 -7.981 7.269 1.00 86.69 78 VAL A O 1
ATOM 628 N N . ARG A 1 79 ? -11.808 -7.206 7.677 1.00 87.12 79 ARG A N 1
ATOM 629 C CA . ARG A 1 79 ? -12.090 -6.792 9.058 1.00 87.12 79 ARG A CA 1
ATOM 630 C C . ARG A 1 79 ? -12.343 -5.297 9.107 1.00 87.12 79 ARG A C 1
ATOM 632 O O . ARG A 1 79 ? -11.593 -4.531 8.516 1.00 87.12 79 ARG A O 1
ATOM 639 N N . THR A 1 80 ? -13.339 -4.868 9.868 1.00 89.50 80 THR A N 1
ATOM 640 C CA . THR A 1 80 ? -13.551 -3.441 10.132 1.00 89.50 80 THR A CA 1
ATOM 64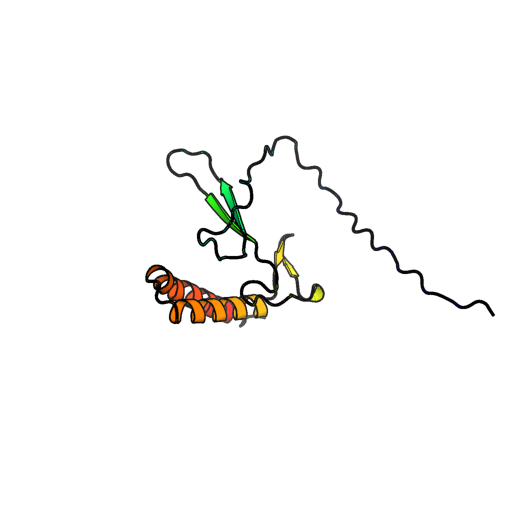1 C C . THR A 1 80 ? -12.744 -3.025 11.357 1.00 89.50 80 THR A C 1
ATOM 643 O O . THR A 1 80 ? -12.919 -3.591 12.435 1.00 89.50 80 THR A O 1
ATOM 646 N N . ILE A 1 81 ? -11.858 -2.043 11.201 1.00 89.31 81 ILE A N 1
ATOM 647 C CA . ILE A 1 81 ? -11.105 -1.424 12.298 1.00 89.31 81 ILE A CA 1
ATOM 648 C C . ILE A 1 81 ? -11.415 0.068 12.267 1.00 89.31 81 ILE A C 1
ATOM 650 O O . ILE A 1 81 ? -11.161 0.723 11.259 1.00 89.31 81 ILE A O 1
ATOM 654 N N . SER A 1 82 ? -11.966 0.609 13.356 1.00 89.06 82 SER A N 1
ATOM 655 C CA . SER A 1 82 ? -12.340 2.030 13.451 1.00 89.06 82 SER A CA 1
ATOM 656 C C . SER A 1 82 ? -13.220 2.499 12.281 1.00 89.06 82 SER A C 1
ATOM 658 O O . SER A 1 82 ? -12.914 3.500 11.636 1.00 89.06 82 SER A O 1
ATOM 660 N N . GLU A 1 83 ? -14.282 1.746 11.975 1.00 90.69 83 GLU A N 1
ATOM 661 C CA . GLU A 1 83 ? -15.210 1.989 10.853 1.00 90.69 83 GLU A CA 1
ATOM 662 C C . GLU A 1 83 ? -14.598 1.897 9.441 1.00 90.69 83 GLU A C 1
ATOM 664 O O . GLU A 1 83 ? -15.277 2.165 8.449 1.00 90.69 83 GLU A O 1
ATOM 669 N N . LEU A 1 84 ? -13.332 1.485 9.317 1.00 87.06 84 LEU A N 1
ATOM 670 C CA . LEU A 1 84 ? -12.668 1.303 8.030 1.00 87.06 84 LEU A CA 1
ATOM 671 C C . LEU A 1 84 ? -12.528 -0.186 7.698 1.00 87.06 84 LEU A C 1
ATOM 673 O O . LEU A 1 84 ? -12.004 -0.939 8.523 1.00 87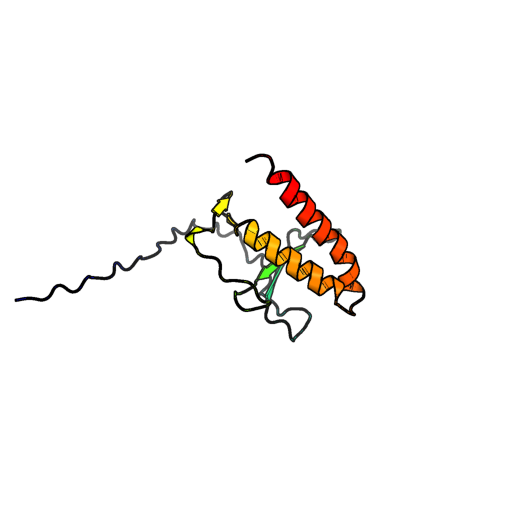.06 84 LEU A O 1
ATOM 677 N N . PRO A 1 85 ? -12.949 -0.632 6.500 1.00 88.81 85 PRO A N 1
ATOM 678 C CA . PRO A 1 85 ? -12.671 -1.985 6.045 1.00 88.81 85 PRO A CA 1
ATOM 679 C C . PRO A 1 85 ? -11.173 -2.122 5.761 1.00 88.81 85 PRO A C 1
ATOM 681 O O . PRO A 1 85 ? -10.603 -1.385 4.954 1.00 88.81 85 PRO A O 1
ATOM 684 N N . VAL A 1 86 ? -10.533 -3.073 6.431 1.00 88.31 86 VAL A N 1
ATOM 685 C CA . VAL A 1 86 ? -9.108 -3.369 6.320 1.00 88.31 86 VAL A CA 1
ATOM 686 C C . VAL A 1 86 ? -8.932 -4.757 5.721 1.00 88.31 86 VAL A C 1
ATOM 688 O O . VAL A 1 86 ? -9.579 -5.730 6.119 1.00 88.31 86 VAL A O 1
ATOM 691 N N . MET A 1 87 ? -8.030 -4.836 4.746 1.00 87.06 87 MET A N 1
ATOM 692 C CA . MET A 1 87 ? -7.636 -6.090 4.117 1.00 87.06 87 MET A CA 1
ATOM 693 C C . MET A 1 87 ? -6.932 -7.019 5.119 1.00 87.06 87 MET A C 1
ATOM 695 O O . MET A 1 87 ? -6.207 -6.542 5.996 1.00 87.06 87 MET A O 1
ATOM 699 N N . PRO A 1 88 ? -7.077 -8.345 4.970 1.00 87.19 88 PRO A N 1
ATOM 700 C CA . PRO A 1 88 ? -6.318 -9.319 5.747 1.00 87.19 88 PRO A CA 1
ATOM 701 C C . PRO A 1 88 ? -4.814 -9.056 5.684 1.00 87.19 88 PRO A C 1
ATOM 703 O O . PRO A 1 88 ? -4.266 -8.817 4.606 1.00 87.19 88 PRO A O 1
ATOM 706 N N . LEU A 1 89 ? -4.126 -9.192 6.822 1.00 86.38 89 LEU A N 1
ATOM 707 C CA . LEU A 1 89 ? -2.678 -8.979 6.899 1.00 86.38 89 LEU A CA 1
ATOM 708 C C . LEU A 1 89 ? -1.901 -9.876 5.922 1.00 86.38 89 LEU A C 1
ATOM 710 O O . LEU A 1 89 ? -0.949 -9.412 5.306 1.00 86.38 89 LEU A O 1
ATOM 714 N N . ALA A 1 90 ? -2.327 -11.129 5.738 1.00 85.31 90 ALA A N 1
ATOM 715 C CA . ALA A 1 90 ? -1.698 -12.055 4.794 1.00 85.31 90 ALA A CA 1
ATOM 716 C C . ALA A 1 90 ? -1.719 -11.525 3.349 1.00 85.31 90 ALA A C 1
ATOM 718 O O . ALA A 1 90 ? -0.707 -11.586 2.658 1.00 85.31 90 ALA A O 1
ATOM 719 N N . LEU A 1 91 ? -2.838 -10.937 2.908 1.00 84.06 91 LEU A N 1
ATOM 720 C CA . LEU A 1 91 ? -2.933 -10.337 1.574 1.00 84.06 91 LEU A CA 1
ATOM 721 C C . LEU A 1 91 ? -2.057 -9.085 1.468 1.00 84.06 91 LEU A C 1
ATOM 723 O O . LEU A 1 91 ? -1.361 -8.911 0.473 1.00 84.06 91 LEU A O 1
ATOM 727 N N . LEU A 1 92 ? -2.023 -8.248 2.510 1.00 85.56 92 LEU A N 1
ATOM 728 C CA . LEU A 1 92 ? -1.127 -7.086 2.556 1.00 85.56 92 LEU A CA 1
ATOM 729 C C . LEU A 1 92 ? 0.353 -7.495 2.472 1.00 85.56 92 LEU A C 1
ATOM 731 O O . LEU A 1 92 ? 1.130 -6.839 1.783 1.00 85.56 92 LEU A O 1
ATOM 735 N N . LEU A 1 93 ? 0.733 -8.592 3.131 1.00 86.12 93 LEU A N 1
ATOM 736 C CA . LEU A 1 93 ? 2.080 -9.159 3.078 1.00 86.12 93 LEU A CA 1
ATOM 737 C C . LEU A 1 93 ? 2.453 -9.650 1.678 1.00 86.12 93 LEU A C 1
ATOM 739 O O . LEU A 1 93 ? 3.538 -9.328 1.199 1.00 86.12 93 LEU A O 1
ATOM 743 N N . PHE A 1 94 ? 1.564 -10.386 1.005 1.00 86.88 94 PHE A N 1
ATOM 744 C CA . PHE A 1 94 ? 1.820 -10.842 -0.364 1.00 86.88 94 PHE A CA 1
ATOM 745 C C . PHE A 1 94 ? 1.975 -9.674 -1.339 1.00 86.88 94 PHE A C 1
ATOM 747 O O . PHE A 1 94 ? 2.913 -9.669 -2.131 1.00 86.88 94 PHE A O 1
ATOM 754 N N . LEU A 1 95 ? 1.136 -8.641 -1.216 1.00 86.00 95 LEU A N 1
ATOM 755 C CA . LEU A 1 95 ? 1.248 -7.428 -2.031 1.00 86.00 95 LEU A CA 1
ATOM 756 C C . LEU A 1 95 ? 2.565 -6.680 -1.790 1.00 86.00 95 LEU A C 1
ATOM 758 O O . LEU A 1 95 ? 3.165 -6.150 -2.726 1.00 86.00 95 LEU A O 1
ATOM 762 N N . LYS A 1 96 ? 3.040 -6.656 -0.541 1.00 83.38 96 LYS A N 1
ATOM 763 C CA . LYS A 1 96 ? 4.343 -6.081 -0.195 1.00 83.38 96 LYS A CA 1
ATOM 764 C C . LYS A 1 96 ? 5.507 -6.887 -0.751 1.00 83.38 96 LYS A C 1
ATOM 766 O O . LYS A 1 96 ? 6.446 -6.295 -1.273 1.00 83.38 96 LYS A O 1
ATOM 771 N N . LEU A 1 97 ? 5.431 -8.214 -0.693 1.00 86.50 97 LEU A N 1
ATOM 772 C CA . LEU A 1 97 ? 6.457 -9.084 -1.259 1.00 86.50 97 LEU A CA 1
ATOM 773 C C . LEU A 1 97 ? 6.535 -8.948 -2.783 1.00 86.50 97 LEU A C 1
ATOM 775 O O . LEU A 1 97 ? 7.629 -8.821 -3.323 1.00 86.50 97 LEU A O 1
ATOM 779 N N . GLN A 1 98 ? 5.387 -8.922 -3.461 1.00 86.62 98 GLN A N 1
ATOM 780 C CA . GLN A 1 98 ? 5.318 -8.685 -4.901 1.00 86.62 98 GLN A CA 1
ATOM 781 C C . GLN A 1 98 ? 5.929 -7.325 -5.260 1.00 86.62 98 GLN A C 1
ATOM 783 O O . GLN A 1 98 ? 6.821 -7.262 -6.099 1.00 86.62 98 GLN A O 1
ATOM 788 N N . SER A 1 99 ? 5.532 -6.259 -4.553 1.00 82.94 99 SER A N 1
ATOM 789 C CA . SER A 1 99 ? 6.094 -4.915 -4.759 1.00 82.94 99 SER A CA 1
ATOM 790 C C . SER A 1 99 ? 7.612 -4.891 -4.561 1.00 82.94 99 SER A C 1
ATOM 792 O O . SER A 1 99 ? 8.324 -4.258 -5.335 1.00 82.94 99 SER A O 1
ATOM 794 N N . TRP A 1 100 ? 8.125 -5.596 -3.549 1.00 83.81 100 TRP A N 1
ATOM 795 C CA . TRP A 1 100 ? 9.560 -5.692 -3.292 1.00 83.81 100 TRP A CA 1
ATOM 796 C C . TRP A 1 100 ? 10.312 -6.400 -4.427 1.00 83.81 100 TRP A C 1
ATOM 798 O O . TRP A 1 100 ? 11.353 -5.901 -4.861 1.00 83.81 100 TRP A O 1
ATOM 808 N N . THR A 1 101 ? 9.777 -7.512 -4.943 1.00 84.94 101 THR A N 1
ATOM 809 C CA . THR A 1 101 ? 10.326 -8.200 -6.124 1.00 84.94 101 THR A CA 1
ATOM 810 C C . THR A 1 101 ? 10.314 -7.280 -7.347 1.00 84.94 101 THR A C 1
ATOM 812 O O . THR A 1 101 ? 11.362 -7.067 -7.955 1.00 84.94 101 THR A O 1
ATOM 815 N N . ASP A 1 102 ? 9.184 -6.629 -7.636 1.00 82.12 102 ASP A N 1
ATOM 816 C CA . ASP A 1 102 ? 9.047 -5.694 -8.762 1.00 82.12 102 ASP A CA 1
ATOM 817 C C . ASP A 1 102 ? 10.030 -4.517 -8.651 1.00 82.12 102 ASP A C 1
ATOM 819 O O . ASP A 1 102 ? 10.633 -4.080 -9.634 1.00 82.12 102 ASP A O 1
ATOM 823 N N . HIS A 1 103 ? 10.234 -3.991 -7.440 1.00 82.12 103 HIS A N 1
ATOM 824 C CA . HIS A 1 103 ? 11.203 -2.930 -7.182 1.00 82.12 103 HIS A CA 1
ATOM 825 C C . HIS A 1 103 ? 12.654 -3.402 -7.338 1.00 82.12 103 HIS A C 1
ATOM 827 O O . HIS A 1 103 ? 13.511 -2.582 -7.682 1.00 82.12 103 HIS A O 1
ATOM 833 N N . ARG A 1 104 ? 12.954 -4.680 -7.070 1.00 79.44 104 ARG A N 1
ATOM 834 C CA . ARG A 1 104 ? 14.284 -5.283 -7.253 1.00 79.44 104 ARG A CA 1
ATOM 835 C C . ARG A 1 104 ? 14.625 -5.482 -8.722 1.00 79.44 104 ARG A C 1
ATOM 837 O O . ARG A 1 104 ? 15.743 -5.160 -9.123 1.00 79.44 104 ARG A O 1
ATOM 844 N N . ASP A 1 105 ? 13.653 -5.938 -9.499 1.00 81.06 105 ASP A N 1
ATOM 845 C CA . ASP A 1 105 ? 13.827 -6.253 -10.917 1.00 81.06 105 ASP A CA 1
ATOM 846 C C . ASP A 1 105 ? 13.663 -5.019 -11.821 1.00 81.06 105 ASP A C 1
ATOM 848 O O . ASP A 1 105 ? 13.964 -5.053 -13.016 1.00 81.06 105 ASP A O 1
ATOM 852 N N . SER A 1 106 ? 13.229 -3.886 -11.257 1.00 76.12 106 SER A N 1
ATOM 853 C CA . SER A 1 106 ? 13.032 -2.656 -12.014 1.00 76.12 106 SER A CA 1
ATOM 854 C C . SER A 1 106 ? 14.351 -2.001 -12.456 1.00 76.12 106 SER A C 1
ATOM 856 O O . SER A 1 106 ? 15.216 -1.681 -11.630 1.00 76.12 106 SER A O 1
ATOM 858 N N . PRO A 1 107 ? 14.478 -1.648 -13.749 1.00 73.19 107 PRO A N 1
ATOM 859 C CA . PRO A 1 107 ? 15.591 -0.845 -14.247 1.00 73.19 107 PRO A CA 1
ATOM 860 C C . PRO A 1 107 ? 15.462 0.643 -13.874 1.00 73.19 107 PRO A C 1
ATOM 862 O O . PRO A 1 107 ? 16.347 1.432 -14.187 1.00 73.19 107 PRO A O 1
ATOM 865 N N . ARG A 1 108 ? 14.355 1.065 -13.240 1.00 75.25 108 ARG A N 1
ATOM 866 C CA . ARG A 1 108 ? 14.092 2.472 -12.906 1.00 75.25 108 ARG A CA 1
ATOM 867 C C . ARG A 1 108 ? 14.759 2.834 -11.574 1.00 75.25 108 ARG A C 1
ATOM 869 O O . ARG A 1 108 ? 14.307 2.399 -10.517 1.00 75.25 108 ARG A O 1
ATOM 876 N N . ASP A 1 109 ? 15.759 3.713 -11.608 1.00 71.12 109 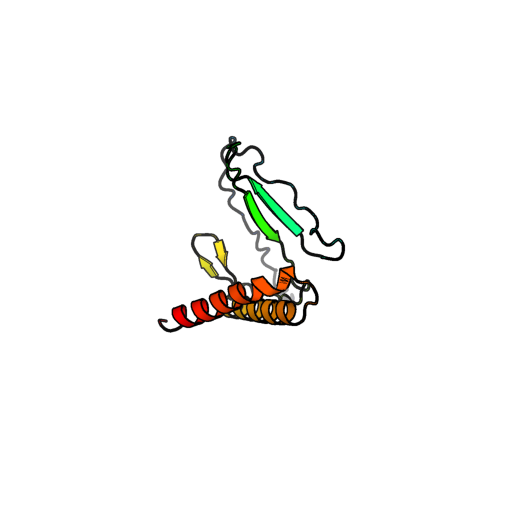ASP A N 1
ATOM 877 C CA . ASP A 1 109 ? 16.556 4.096 -10.426 1.00 71.12 109 ASP A CA 1
ATOM 878 C C . ASP A 1 109 ? 15.725 4.591 -9.233 1.00 71.12 109 ASP A C 1
ATOM 880 O O . ASP A 1 109 ? 16.055 4.319 -8.082 1.00 71.12 109 ASP A O 1
ATOM 884 N N . TRP A 1 110 ? 14.600 5.263 -9.483 1.00 70.88 110 TRP A N 1
ATOM 885 C CA . TRP A 1 110 ? 13.715 5.782 -8.433 1.00 70.88 110 TRP A CA 1
ATOM 886 C C . TRP A 1 110 ? 12.853 4.712 -7.740 1.00 70.88 110 TRP A C 1
ATOM 888 O O . TRP A 1 110 ? 12.199 5.015 -6.741 1.00 70.88 110 TRP A O 1
ATOM 898 N N . MET A 1 111 ? 12.814 3.477 -8.253 1.00 70.50 111 MET A N 1
ATOM 899 C CA . MET A 1 111 ? 12.134 2.350 -7.600 1.00 70.50 111 MET A CA 1
ATOM 900 C C . MET A 1 111 ? 13.033 1.639 -6.583 1.00 70.50 111 MET A C 1
ATOM 902 O O . MET A 1 111 ? 12.524 1.110 -5.601 1.00 70.50 111 MET A O 1
ATOM 906 N N . ARG A 1 112 ? 14.361 1.696 -6.746 1.00 70.75 112 ARG A N 1
ATOM 907 C CA . ARG A 1 112 ? 15.320 1.014 -5.859 1.00 70.75 112 ARG A CA 1
ATOM 908 C C . ARG A 1 112 ? 15.279 1.498 -4.402 1.00 70.75 112 ARG A C 1
ATOM 910 O O . ARG A 1 112 ? 15.261 0.648 -3.517 1.00 70.75 112 ARG A O 1
ATOM 917 N N . PRO A 1 113 ? 15.168 2.811 -4.103 1.00 76.75 113 PRO A N 1
ATOM 918 C CA . PRO A 1 113 ? 15.047 3.280 -2.721 1.00 76.75 113 PRO A CA 1
ATOM 919 C C . PRO A 1 113 ? 13.814 2.739 -1.985 1.00 76.75 113 PRO A C 1
ATOM 921 O O . PRO A 1 113 ? 13.851 2.615 -0.764 1.00 76.75 113 PRO A O 1
ATOM 924 N N . LYS A 1 114 ? 12.742 2.383 -2.709 1.00 75.38 114 LYS A N 1
ATOM 925 C CA . LYS A 1 114 ? 11.494 1.874 -2.116 1.00 75.38 114 LYS A CA 1
ATOM 926 C C . LYS A 1 114 ? 11.618 0.458 -1.559 1.00 75.38 114 LYS A C 1
ATOM 928 O O . LYS A 1 114 ? 10.808 0.069 -0.727 1.00 75.38 114 LYS A O 1
ATOM 933 N N . GLN A 1 115 ? 12.648 -0.287 -1.961 1.00 74.06 115 GLN A N 1
ATOM 934 C CA . GLN A 1 115 ? 12.912 -1.630 -1.439 1.00 74.06 115 GLN A CA 1
ATOM 935 C C . GLN A 1 115 ? 13.131 -1.610 0.079 1.00 74.06 115 GLN A C 1
ATOM 937 O O . GLN A 1 115 ? 12.692 -2.522 0.776 1.00 74.06 115 GLN A O 1
ATOM 942 N N . ASN A 1 116 ? 13.774 -0.558 0.599 1.00 76.06 116 ASN A N 1
ATOM 943 C CA . ASN A 1 116 ? 14.014 -0.409 2.033 1.00 76.06 116 ASN A CA 1
ATOM 944 C C . ASN A 1 116 ? 12.703 -0.220 2.809 1.00 76.06 116 ASN A C 1
ATOM 946 O O . ASN A 1 116 ? 12.542 -0.802 3.880 1.00 76.06 116 ASN A O 1
ATOM 950 N N . ASP A 1 117 ? 11.757 0.541 2.253 1.00 77.50 117 ASP A N 1
ATOM 951 C CA . ASP A 1 117 ? 10.439 0.751 2.861 1.00 77.50 117 ASP A CA 1
ATOM 952 C C . ASP A 1 117 ? 9.650 -0.567 2.924 1.00 77.50 117 ASP A C 1
ATOM 954 O O . ASP A 1 117 ? 9.056 -0.890 3.953 1.00 77.50 117 ASP A O 1
ATOM 958 N N . ASP A 1 118 ? 9.699 -1.377 1.859 1.00 78.12 118 ASP A N 1
ATOM 959 C CA . ASP A 1 118 ? 9.018 -2.675 1.826 1.00 78.12 118 ASP A CA 1
ATOM 960 C C . ASP A 1 118 ? 9.620 -3.675 2.835 1.00 78.12 118 ASP A C 1
ATOM 962 O O . ASP A 1 118 ? 8.879 -4.378 3.524 1.00 78.12 118 ASP A O 1
ATOM 966 N N . VAL A 1 119 ? 10.950 -3.697 3.008 1.00 78.12 119 VAL A N 1
ATOM 967 C CA . VAL A 1 119 ? 11.623 -4.523 4.034 1.00 78.12 119 VAL A CA 1
ATOM 968 C C . VAL A 1 119 ? 11.220 -4.100 5.451 1.00 78.12 119 VAL A C 1
ATOM 970 O O . VAL A 1 119 ? 10.988 -4.956 6.313 1.00 78.12 119 VAL A O 1
ATOM 973 N N . LEU A 1 120 ? 11.108 -2.793 5.709 1.00 81.06 120 LEU A N 1
ATOM 974 C CA . LEU A 1 120 ? 10.655 -2.265 6.999 1.00 81.06 120 LEU A CA 1
ATOM 975 C C . LEU A 1 120 ? 9.198 -2.652 7.298 1.00 81.06 120 LEU A C 1
ATOM 977 O O . LEU A 1 120 ? 8.880 -3.038 8.426 1.00 81.06 120 LEU A O 1
ATOM 981 N N . ASP A 1 121 ? 8.319 -2.611 6.298 1.00 77.75 121 ASP A N 1
ATOM 982 C CA . ASP A 1 121 ? 6.921 -3.024 6.453 1.00 77.75 121 ASP A CA 1
ATOM 983 C C . ASP A 1 121 ? 6.789 -4.538 6.721 1.00 77.75 121 ASP A C 1
ATOM 985 O O . ASP A 1 121 ? 6.033 -4.963 7.605 1.00 77.75 121 ASP A O 1
ATOM 989 N N . ILE A 1 122 ? 7.572 -5.370 6.024 1.00 76.12 122 ILE A N 1
ATOM 990 C CA . ILE A 1 122 ? 7.612 -6.828 6.244 1.00 76.12 122 ILE A CA 1
ATOM 991 C C . ILE A 1 122 ? 8.138 -7.160 7.648 1.00 76.12 122 ILE A C 1
ATOM 993 O O . ILE A 1 122 ? 7.576 -7.997 8.356 1.00 76.12 122 ILE A O 1
ATOM 997 N N . SER A 1 123 ? 9.194 -6.487 8.101 1.00 74.94 123 SER A N 1
ATOM 998 C CA . SER A 1 123 ? 9.751 -6.732 9.437 1.00 74.94 123 SER A CA 1
ATOM 999 C C . SER A 1 123 ? 8.810 -6.266 10.556 1.00 74.94 123 SER A C 1
ATOM 1001 O O . SER A 1 123 ? 8.644 -6.973 11.553 1.00 74.94 123 SER A O 1
ATOM 1003 N N . ARG A 1 124 ? 8.105 -5.142 10.374 1.00 76.25 124 ARG A N 1
ATOM 1004 C CA . ARG A 1 124 ? 7.112 -4.648 11.342 1.00 76.25 124 ARG A CA 1
ATOM 1005 C C . ARG A 1 124 ? 5.884 -5.552 11.453 1.00 76.25 124 ARG A C 1
ATOM 1007 O O . ARG A 1 124 ? 5.400 -5.798 12.557 1.00 76.25 124 ARG A O 1
ATOM 1014 N N . SER A 1 125 ? 5.375 -6.052 10.331 1.00 63.03 125 SER A N 1
ATOM 1015 C CA . SER A 1 125 ? 4.231 -6.974 10.334 1.00 63.03 125 SER A CA 1
ATOM 1016 C C . SER A 1 125 ? 4.559 -8.299 11.032 1.00 63.03 125 SER A C 1
ATOM 1018 O O . SER A 1 125 ? 3.726 -8.806 11.782 1.00 63.03 125 SER A O 1
ATOM 1020 N N . ARG A 1 126 ? 5.793 -8.806 10.888 1.00 64.06 126 ARG A N 1
ATOM 1021 C CA . ARG A 1 126 ? 6.282 -9.972 11.639 1.00 64.06 126 ARG A CA 1
ATOM 1022 C C . ARG A 1 126 ? 6.363 -9.711 13.148 1.00 64.06 126 ARG A C 1
ATOM 1024 O O . ARG A 1 126 ? 5.958 -10.572 13.921 1.00 64.06 126 ARG A O 1
ATOM 1031 N N . ALA A 1 127 ? 6.853 -8.544 13.570 1.00 61.34 127 ALA A N 1
ATOM 1032 C CA . ALA A 1 127 ? 6.982 -8.203 14.991 1.00 61.34 127 ALA A CA 1
ATOM 1033 C C . ALA A 1 127 ? 5.622 -8.110 15.710 1.00 61.34 127 ALA A C 1
ATOM 1035 O O . ALA A 1 127 ? 5.497 -8.544 16.851 1.00 61.34 127 ALA A O 1
ATOM 1036 N N . ASN A 1 128 ? 4.588 -7.611 15.027 1.00 58.38 128 ASN A N 1
ATOM 1037 C CA . ASN A 1 128 ? 3.242 -7.476 15.596 1.00 58.38 128 ASN A CA 1
ATOM 1038 C C . ASN A 1 128 ? 2.406 -8.770 15.533 1.00 58.38 128 ASN A C 1
ATOM 1040 O O . ASN A 1 128 ? 1.378 -8.860 16.198 1.00 58.38 128 ASN A O 1
ATOM 1044 N N . GLY A 1 129 ? 2.826 -9.765 14.744 1.00 50.03 129 GLY A N 1
ATOM 1045 C CA . GLY A 1 129 ? 2.186 -11.083 14.665 1.00 50.03 129 GLY A CA 1
ATOM 1046 C C . GLY A 1 129 ? 2.623 -12.071 15.754 1.00 50.03 129 GLY A C 1
ATOM 1047 O O . GLY A 1 129 ? 2.050 -13.147 15.844 1.00 50.03 129 GLY A O 1
ATOM 1048 N N . ALA A 1 130 ? 3.621 -11.725 16.576 1.00 40.31 130 ALA A N 1
ATOM 1049 C CA . ALA A 1 130 ? 4.147 -12.572 17.653 1.00 40.31 130 ALA A CA 1
ATOM 1050 C C . ALA A 1 130 ? 3.463 -12.342 19.022 1.00 40.31 130 ALA A C 1
ATOM 1052 O O . ALA A 1 130 ? 3.957 -12.808 20.046 1.00 40.31 130 ALA A O 1
ATOM 1053 N N . SER A 1 131 ? 2.356 -11.595 19.070 1.00 34.81 131 SER A N 1
ATOM 1054 C CA . SER A 1 131 ? 1.600 -11.309 20.305 1.00 34.81 131 SER A CA 1
ATOM 1055 C C . SER A 1 131 ? 0.088 -11.519 20.162 1.00 34.81 131 SER A C 1
ATOM 1057 O O . SER A 1 131 ? -0.690 -10.854 20.844 1.00 34.81 131 SER A O 1
ATOM 1059 N N . LEU A 1 132 ? -0.330 -12.439 19.290 1.00 36.81 132 LEU A N 1
ATOM 1060 C CA . LEU A 1 132 ? -1.699 -12.963 19.238 1.00 36.81 132 LEU A CA 1
ATOM 1061 C C . LEU A 1 132 ? -1.696 -14.466 19.500 1.00 36.81 132 LEU A C 1
ATOM 1063 O O . LEU A 1 132 ? -0.808 -15.142 18.935 1.00 36.81 132 LEU A O 1
#